Protein AF-A0A073CAF0-F1 (afdb_monomer_lite)

Structure (mmCIF, N/CA/C/O backbone):
data_AF-A0A073CAF0-F1
#
_entry.id   AF-A0A073CAF0-F1
#
loop_
_atom_site.group_PDB
_atom_site.id
_atom_site.type_symbol
_atom_site.label_atom_id
_atom_site.label_alt_id
_atom_site.label_comp_id
_atom_site.label_asym_id
_atom_site.label_entity_id
_atom_site.label_seq_id
_atom_site.pdbx_PDB_ins_code
_atom_site.Cartn_x
_atom_site.Cartn_y
_atom_site.Cartn_z
_atom_site.occupancy
_atom_site.B_iso_or_equiv
_atom_site.auth_seq_id
_atom_site.auth_comp_id
_atom_site.auth_asym_id
_atom_site.auth_atom_id
_atom_site.pdbx_PDB_model_num
ATOM 1 N N . MET A 1 1 ? -22.352 -5.559 13.936 1.00 42.66 1 MET A N 1
ATOM 2 C CA . MET A 1 1 ? -21.947 -5.159 12.571 1.00 42.66 1 MET A CA 1
ATOM 3 C C . MET A 1 1 ? -20.540 -4.598 12.678 1.00 42.66 1 MET A C 1
ATOM 5 O O . MET A 1 1 ? -20.391 -3.498 13.189 1.00 42.66 1 MET A O 1
ATOM 9 N N . ASN A 1 2 ? -19.508 -5.368 12.317 1.00 51.06 2 ASN A N 1
ATOM 10 C CA . ASN A 1 2 ? -18.141 -4.841 12.307 1.00 51.06 2 ASN A CA 1
ATOM 11 C C . ASN A 1 2 ? -18.008 -3.907 11.107 1.00 51.06 2 ASN A C 1
ATOM 13 O O . ASN A 1 2 ? -17.850 -4.361 9.975 1.00 51.06 2 ASN A O 1
ATOM 17 N N . SER A 1 3 ? -18.112 -2.604 11.353 1.00 56.25 3 SER A N 1
ATOM 18 C CA . SER A 1 3 ? -17.676 -1.592 10.399 1.00 56.25 3 SER A CA 1
ATOM 19 C C . SER A 1 3 ? -16.179 -1.786 10.198 1.00 56.25 3 SER A C 1
ATOM 21 O O . SER A 1 3 ? -15.385 -1.378 11.043 1.00 56.25 3 SER A O 1
ATOM 23 N N . LYS A 1 4 ? -15.790 -2.473 9.119 1.00 71.75 4 LYS A N 1
ATOM 24 C CA . LYS A 1 4 ? -14.381 -2.624 8.764 1.00 71.75 4 LYS A CA 1
ATOM 25 C C . LYS A 1 4 ? -13.811 -1.238 8.504 1.00 71.75 4 LYS A C 1
ATOM 27 O O . LYS A 1 4 ? -14.167 -0.585 7.521 1.00 71.75 4 LYS A O 1
ATOM 32 N N . LYS A 1 5 ? -12.977 -0.769 9.426 1.00 87.38 5 LYS A N 1
ATOM 33 C CA . LYS A 1 5 ? -12.286 0.507 9.296 1.00 87.38 5 LYS A CA 1
ATOM 34 C C . LYS A 1 5 ? -11.385 0.423 8.068 1.00 87.38 5 LYS A C 1
ATOM 36 O O . LYS A 1 5 ? -10.713 -0.583 7.868 1.00 87.38 5 LYS A O 1
ATOM 41 N N . LYS A 1 6 ? -11.437 1.436 7.206 1.00 89.38 6 LYS A N 1
ATOM 42 C CA . LYS A 1 6 ? -10.621 1.500 5.991 1.00 89.38 6 LYS A CA 1
ATOM 43 C C . LYS A 1 6 ? -9.418 2.399 6.240 1.00 89.38 6 LYS A C 1
ATOM 45 O O . LYS A 1 6 ? -9.559 3.465 6.835 1.00 89.38 6 LYS A O 1
ATOM 50 N N . VAL A 1 7 ? -8.258 1.981 5.756 1.00 90.25 7 VAL A N 1
ATOM 51 C CA . VAL A 1 7 ? -7.012 2.749 5.758 1.00 90.25 7 VAL A CA 1
ATOM 52 C C . VAL A 1 7 ? -6.597 2.978 4.311 1.00 90.25 7 VAL A C 1
ATOM 54 O O . VAL A 1 7 ? -6.773 2.105 3.464 1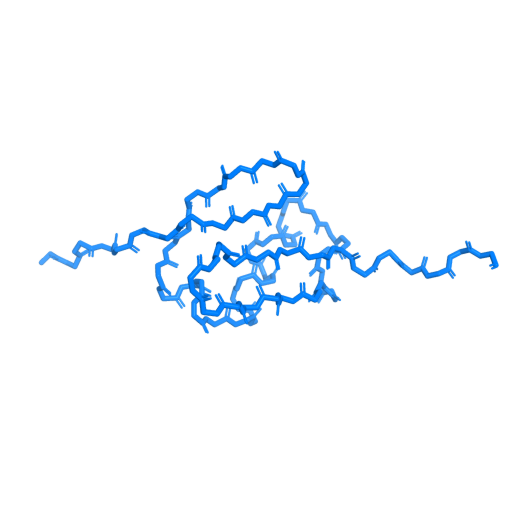.00 90.25 7 VAL A O 1
ATOM 57 N N . LEU A 1 8 ? -6.072 4.165 4.018 1.00 91.75 8 LEU A N 1
ATOM 58 C CA . LEU A 1 8 ? -5.520 4.474 2.705 1.00 91.75 8 LEU A CA 1
ATOM 59 C C . LEU A 1 8 ? -4.054 4.032 2.657 1.00 91.75 8 LEU A C 1
ATOM 61 O O . LEU A 1 8 ? -3.232 4.490 3.451 1.00 91.75 8 LEU A O 1
ATOM 65 N N . ILE A 1 9 ? -3.736 3.146 1.720 1.00 91.88 9 ILE A N 1
ATOM 66 C CA . ILE A 1 9 ? -2.360 2.810 1.344 1.00 91.88 9 ILE A CA 1
ATOM 67 C C . ILE A 1 9 ? -1.977 3.605 0.099 1.00 91.88 9 ILE A C 1
ATOM 69 O O . ILE A 1 9 ? -2.834 3.923 -0.723 1.00 91.88 9 ILE A O 1
ATOM 73 N N . PHE A 1 10 ? -0.696 3.904 -0.058 1.00 91.56 10 PHE A N 1
ATOM 74 C CA . PHE A 1 10 ? -0.137 4.487 -1.268 1.00 91.56 10 PHE A CA 1
ATOM 75 C C . PHE A 1 10 ? 0.637 3.418 -2.040 1.00 91.56 10 PHE A C 1
ATOM 77 O O . PHE A 1 10 ? 1.591 2.834 -1.521 1.00 91.56 10 PHE A O 1
ATOM 84 N N . PHE A 1 11 ? 0.221 3.154 -3.273 1.00 89.69 11 PHE A N 1
ATOM 85 C CA . PHE A 1 11 ? 0.804 2.141 -4.145 1.00 89.69 11 PHE A CA 1
ATOM 86 C C . PHE A 1 11 ? 0.750 2.626 -5.597 1.00 89.69 11 PHE A C 1
ATOM 88 O O . PHE A 1 11 ? -0.268 3.154 -6.026 1.00 89.69 11 PHE A O 1
ATOM 95 N N . GLU A 1 12 ? 1.850 2.488 -6.345 1.00 84.81 12 GLU A N 1
ATOM 96 C CA . GLU A 1 12 ? 1.933 2.871 -7.771 1.00 84.81 12 GLU A CA 1
ATOM 97 C C . GLU A 1 12 ? 1.461 4.306 -8.085 1.00 84.81 12 GLU A C 1
ATOM 99 O O . GLU A 1 12 ? 0.862 4.577 -9.123 1.00 84.81 12 GLU A O 1
ATOM 104 N N . GLY A 1 13 ? 1.715 5.253 -7.178 1.00 87.50 13 GLY A N 1
ATOM 105 C CA . GLY A 1 13 ? 1.291 6.644 -7.366 1.00 87.50 13 GLY A CA 1
ATOM 106 C C . GLY A 1 13 ? -0.183 6.911 -7.039 1.00 87.50 13 GLY A C 1
ATOM 107 O O . GLY A 1 13 ? -0.640 8.044 -7.187 1.00 87.50 13 GLY 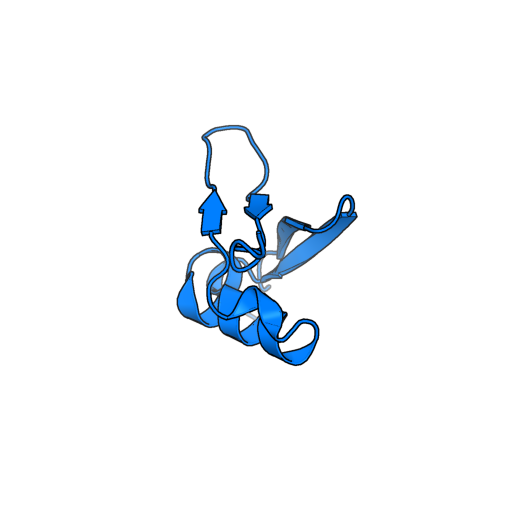A O 1
ATOM 108 N N . GLN A 1 14 ? -0.927 5.903 -6.581 1.00 90.00 14 GLN A N 1
ATOM 109 C CA . GLN A 1 14 ? -2.351 5.984 -6.266 1.00 90.00 14 GLN A CA 1
ATOM 110 C C . GLN A 1 14 ? -2.630 5.641 -4.800 1.00 90.00 14 GLN A C 1
ATOM 112 O O . GLN A 1 14 ? -1.873 4.926 -4.141 1.00 90.00 14 GLN A O 1
ATOM 117 N N . GLN A 1 15 ? -3.735 6.173 -4.273 1.00 92.38 15 GLN A N 1
ATOM 118 C CA . GLN A 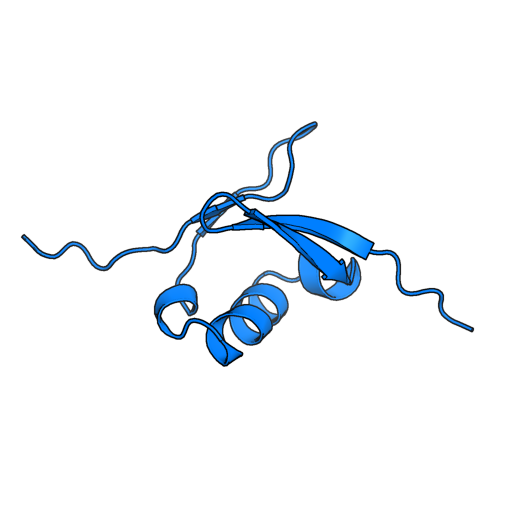1 15 ? -4.232 5.819 -2.946 1.00 92.38 15 GLN A CA 1
ATOM 119 C C . GLN A 1 15 ? -5.308 4.741 -3.066 1.00 92.38 15 GLN A C 1
ATOM 121 O O . GLN A 1 15 ? -6.281 4.921 -3.797 1.00 92.38 15 GLN A O 1
ATOM 126 N N . HIS A 1 16 ? -5.165 3.650 -2.316 1.00 90.19 16 HIS A N 1
ATOM 127 C CA . HIS A 1 16 ? -6.137 2.560 -2.295 1.00 90.19 16 HIS A CA 1
ATOM 128 C C . HIS A 1 16 ? -6.709 2.367 -0.886 1.00 90.19 16 HIS A C 1
ATOM 130 O O . HIS A 1 16 ? -5.944 2.278 0.075 1.00 90.19 16 HIS A O 1
ATOM 136 N N . PRO A 1 17 ? -8.041 2.279 -0.730 1.00 91.75 17 PRO A N 1
ATOM 137 C CA . PRO A 1 17 ? -8.654 1.930 0.542 1.00 91.75 17 PRO A CA 1
ATOM 138 C C . PRO A 1 17 ? -8.578 0.418 0.781 1.00 91.75 17 PRO A C 1
ATOM 140 O O . PRO A 1 17 ? -9.118 -0.378 0.013 1.00 91.75 17 PRO A O 1
ATOM 143 N N . VAL A 1 18 ? -7.972 0.020 1.893 1.00 91.00 18 VAL A N 1
ATOM 144 C CA . VAL A 1 18 ? -7.884 -1.371 2.363 1.00 91.00 18 VAL A CA 1
ATOM 145 C C . VAL A 1 18 ? -8.448 -1.491 3.771 1.00 91.00 18 VAL A C 1
ATOM 147 O O . VAL A 1 18 ? -8.538 -0.504 4.496 1.00 91.00 18 VAL A O 1
ATOM 150 N N . ASP A 1 19 ? -8.883 -2.689 4.152 1.00 92.19 19 ASP A N 1
ATOM 151 C CA . ASP A 1 19 ? -9.332 -2.941 5.525 1.00 92.19 19 ASP A CA 1
ATOM 152 C C . ASP A 1 19 ? -8.168 -2.727 6.498 1.00 92.19 19 ASP A C 1
ATOM 154 O O . ASP A 1 19 ? -7.058 -3.153 6.210 1.00 92.19 19 ASP A O 1
ATOM 158 N N . GLU A 1 20 ? -8.414 -2.095 7.645 1.00 89.31 20 GLU A N 1
ATOM 159 C CA . GLU A 1 20 ? -7.405 -1.844 8.684 1.00 89.31 20 GLU A CA 1
ATOM 160 C C . GLU A 1 20 ? -6.759 -3.147 9.162 1.00 89.31 20 GLU A C 1
ATOM 162 O O . GLU A 1 20 ? -5.547 -3.188 9.345 1.00 89.31 20 GLU A O 1
ATOM 167 N N . ASP A 1 21 ? -7.541 -4.221 9.284 1.00 90.31 21 ASP A N 1
ATOM 168 C CA . ASP A 1 21 ? -7.038 -5.548 9.652 1.00 90.31 21 ASP A CA 1
ATOM 169 C C . ASP A 1 21 ? -6.024 -6.067 8.619 1.00 90.31 21 ASP A C 1
ATOM 171 O O . ASP A 1 21 ? -4.950 -6.539 8.980 1.00 90.31 21 ASP A O 1
ATOM 175 N N . ILE A 1 22 ? -6.328 -5.896 7.325 1.00 90.75 22 ILE A N 1
ATOM 176 C CA . ILE A 1 22 ? -5.438 -6.283 6.221 1.00 90.75 22 ILE A CA 1
ATOM 177 C C . ILE A 1 22 ? -4.235 -5.340 6.157 1.00 90.75 22 ILE A C 1
ATOM 179 O O . ILE A 1 22 ? -3.113 -5.783 5.984 1.00 90.75 22 ILE A O 1
ATOM 183 N N . ALA A 1 23 ? -4.445 -4.035 6.315 1.00 89.25 23 ALA A N 1
ATOM 184 C CA . ALA A 1 23 ? -3.382 -3.038 6.288 1.00 89.25 23 ALA A CA 1
ATOM 185 C C . ALA A 1 23 ? -2.409 -3.195 7.461 1.00 89.25 23 ALA A C 1
ATOM 187 O O . ALA A 1 23 ? -1.266 -2.757 7.357 1.00 89.25 23 ALA A O 1
ATOM 188 N N . ASN A 1 24 ? -2.856 -3.788 8.572 1.00 88.31 24 ASN A N 1
ATOM 189 C CA . ASN A 1 24 ? -2.025 -4.087 9.727 1.00 88.31 24 ASN A CA 1
ATOM 190 C C . ASN A 1 24 ? -1.237 -5.388 9.597 1.00 88.31 24 ASN A C 1
ATOM 192 O O . ASN A 1 24 ? -0.164 -5.468 10.192 1.00 88.31 24 ASN A O 1
ATOM 196 N N . ASP A 1 25 ? -1.678 -6.322 8.764 1.00 90.94 25 ASP A N 1
ATOM 197 C CA . ASP A 1 25 ? -0.976 -7.571 8.492 1.00 90.94 25 ASP A CA 1
ATOM 198 C C . ASP A 1 25 ? -0.234 -7.509 7.148 1.00 90.94 25 ASP A C 1
ATOM 200 O O . ASP A 1 25 ? -0.822 -7.531 6.068 1.00 90.94 25 ASP A O 1
ATOM 204 N N . ASP A 1 26 ? 1.096 -7.464 7.210 1.00 88.94 26 ASP A N 1
ATOM 205 C CA . ASP A 1 26 ? 1.940 -7.394 6.018 1.00 88.94 26 ASP A CA 1
ATOM 206 C C . ASP A 1 26 ? 1.752 -8.590 5.065 1.00 88.94 26 ASP A C 1
ATOM 208 O O . ASP A 1 26 ? 1.895 -8.433 3.8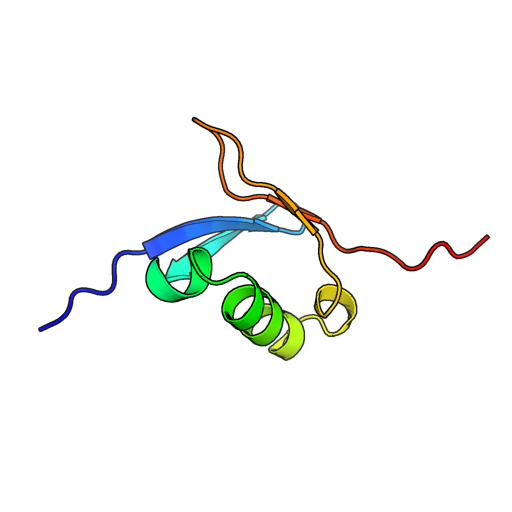51 1.00 88.94 26 ASP A O 1
ATOM 212 N N . GLN A 1 27 ? 1.454 -9.787 5.579 1.00 89.75 27 GLN A N 1
ATOM 213 C CA . GLN A 1 27 ? 1.240 -10.980 4.754 1.00 89.75 27 GLN A CA 1
ATOM 214 C C . GLN A 1 27 ? -0.096 -10.901 4.021 1.00 89.75 27 GLN A C 1
ATOM 216 O O . GLN A 1 27 ? -0.144 -11.127 2.810 1.00 89.75 27 GLN A O 1
ATOM 221 N N . GLU A 1 28 ? -1.166 -10.531 4.721 1.00 91.38 28 GLU A N 1
ATOM 222 C CA . GLU A 1 28 ? -2.485 -10.348 4.107 1.00 91.38 28 GLU A CA 1
ATOM 223 C C . GLU A 1 28 ? -2.483 -9.179 3.116 1.00 91.38 28 GLU A C 1
ATOM 225 O O . GLU A 1 28 ? -3.036 -9.302 2.022 1.00 91.38 28 GLU A O 1
ATOM 230 N N . LEU A 1 29 ? -1.792 -8.076 3.426 1.00 90.12 29 LEU A N 1
ATOM 231 C CA . LEU A 1 29 ? -1.649 -6.947 2.509 1.00 90.12 29 LEU A CA 1
ATOM 232 C C . LEU A 1 29 ? -0.912 -7.350 1.228 1.00 90.12 29 LEU A C 1
ATOM 234 O O . LEU A 1 29 ? -1.372 -7.034 0.128 1.00 90.12 29 LEU A O 1
ATOM 238 N N . ARG A 1 30 ? 0.195 -8.097 1.345 1.00 90.31 30 ARG A N 1
ATOM 239 C CA . ARG A 1 30 ? 0.910 -8.647 0.181 1.00 90.31 30 ARG A CA 1
ATOM 240 C C . ARG A 1 30 ? 0.023 -9.589 -0.614 1.00 90.31 30 ARG A C 1
ATOM 242 O O . ARG A 1 30 ? -0.054 -9.439 -1.823 1.00 90.31 30 ARG A O 1
ATOM 249 N N . LYS A 1 31 ? -0.674 -10.516 0.043 1.00 91.12 31 LYS A N 1
ATOM 250 C CA . LYS A 1 31 ? -1.565 -11.493 -0.600 1.00 91.12 31 LYS A CA 1
ATOM 251 C C . LYS A 1 31 ? -2.727 -10.831 -1.347 1.00 91.12 31 LYS A C 1
ATOM 253 O O . LYS A 1 31 ? -3.086 -11.238 -2.454 1.00 91.12 31 LYS A O 1
ATOM 258 N N . LEU A 1 32 ? -3.304 -9.783 -0.763 1.00 90.19 32 LEU A N 1
ATOM 259 C CA . LEU A 1 32 ? -4.325 -8.977 -1.42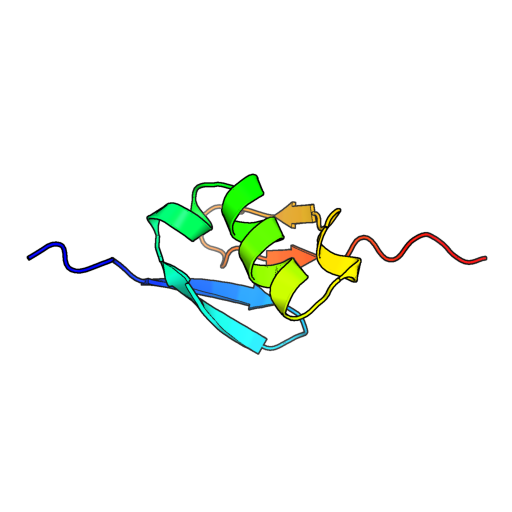1 1.00 90.19 32 LEU A CA 1
ATOM 260 C C . LEU A 1 32 ? -3.758 -8.332 -2.688 1.00 90.19 32 LEU A C 1
ATOM 262 O O . LEU A 1 32 ? -4.380 -8.392 -3.746 1.00 90.19 32 LEU A O 1
ATOM 266 N N . LEU A 1 33 ? -2.566 -7.746 -2.597 1.00 88.81 33 LEU A N 1
ATOM 267 C CA . LEU A 1 33 ? -1.937 -7.065 -3.723 1.00 88.81 33 LEU A CA 1
ATOM 268 C C . LEU A 1 33 ? -1.449 -8.033 -4.792 1.00 88.81 33 LEU A C 1
ATOM 270 O O . LEU A 1 33 ? -1.611 -7.717 -5.962 1.00 88.81 33 LEU A O 1
ATOM 274 N N . THR A 1 34 ? -0.934 -9.212 -4.438 1.00 89.56 34 THR A N 1
ATOM 275 C CA . THR A 1 34 ? -0.480 -10.230 -5.401 1.00 89.56 34 THR A CA 1
ATOM 276 C C . THR A 1 34 ? -1.592 -10.789 -6.263 1.00 89.56 34 THR A C 1
ATOM 278 O O . THR A 1 34 ? -1.324 -11.218 -7.381 1.00 89.56 34 THR A O 1
ATOM 281 N N . THR A 1 35 ? -2.836 -10.730 -5.784 1.00 89.56 35 THR A N 1
ATOM 282 C CA . THR A 1 35 ? -4.018 -11.098 -6.575 1.00 89.56 35 THR A CA 1
ATOM 283 C C . THR A 1 35 ? -4.148 -10.228 -7.832 1.00 89.56 35 THR A C 1
ATOM 285 O O . THR A 1 35 ? -4.613 -10.705 -8.863 1.00 89.56 35 THR A O 1
ATOM 288 N N . TYR A 1 36 ? -3.704 -8.969 -7.762 1.00 87.00 36 TYR A N 1
ATOM 289 C CA . TYR A 1 36 ? -3.757 -8.011 -8.872 1.00 87.00 36 TYR A CA 1
ATOM 290 C C . TYR A 1 36 ? -2.374 -7.729 -9.484 1.00 87.00 36 TYR A C 1
ATOM 292 O O . TYR A 1 36 ? -2.261 -7.470 -10.678 1.00 87.00 36 TYR A O 1
ATOM 300 N N . TYR A 1 37 ? -1.322 -7.794 -8.669 1.00 86.38 37 TYR A N 1
ATOM 301 C CA . TYR A 1 37 ? 0.052 -7.412 -8.981 1.00 86.38 37 TYR A CA 1
ATOM 302 C C . TYR A 1 37 ? 1.019 -8.484 -8.454 1.00 86.38 37 TYR A C 1
ATOM 304 O O . TYR A 1 37 ? 1.504 -8.367 -7.327 1.00 86.38 37 TYR A O 1
ATOM 312 N N . PRO A 1 38 ? 1.334 -9.528 -9.239 1.00 85.56 38 PRO A N 1
ATOM 313 C CA . PRO A 1 38 ? 2.152 -10.661 -8.789 1.00 85.56 38 PRO A CA 1
ATOM 314 C C . PRO A 1 38 ? 3.513 -10.258 -8.198 1.00 85.56 38 PRO A C 1
ATOM 316 O O . PRO A 1 38 ? 3.984 -10.865 -7.236 1.00 85.56 38 PRO A O 1
ATOM 319 N N . ASP A 1 39 ? 4.104 -9.176 -8.709 1.00 81.81 39 ASP A N 1
ATOM 320 C CA . ASP A 1 39 ? 5.391 -8.629 -8.258 1.00 81.81 39 ASP A CA 1
ATOM 321 C C . ASP A 1 39 ? 5.357 -8.087 -6.815 1.00 81.81 39 ASP A C 1
ATOM 323 O O . ASP A 1 39 ? 6.398 -7.856 -6.197 1.00 81.81 39 ASP A O 1
ATOM 327 N N . CYS A 1 40 ? 4.166 -7.911 -6.236 1.00 86.38 40 CYS A N 1
ATOM 328 C CA . CYS A 1 40 ? 3.988 -7.470 -4.855 1.00 86.38 40 CYS A CA 1
ATOM 329 C C . CYS A 1 40 ? 4.214 -8.572 -3.814 1.00 86.38 40 CYS A C 1
ATOM 331 O O . CYS A 1 40 ? 4.183 -8.280 -2.618 1.00 86.38 40 CYS A O 1
ATOM 333 N N . ALA A 1 41 ? 4.480 -9.817 -4.228 1.00 85.38 41 ALA A N 1
ATOM 334 C CA . ALA A 1 41 ? 4.701 -10.939 -3.309 1.00 85.38 41 ALA A CA 1
ATOM 335 C C . ALA A 1 41 ? 5.852 -10.677 -2.333 1.00 85.38 41 ALA A C 1
ATOM 337 O O . ALA A 1 41 ? 5.815 -11.122 -1.191 1.00 85.38 41 ALA A O 1
ATOM 338 N N . ASN A 1 42 ? 6.836 -9.895 -2.778 1.00 85.62 42 ASN A N 1
ATOM 339 C CA . ASN A 1 42 ? 7.992 -9.486 -1.991 1.00 85.62 42 ASN A CA 1
ATOM 340 C C . ASN A 1 42 ? 8.050 -7.963 -1.804 1.00 85.62 42 ASN A C 1
ATOM 342 O O . ASN A 1 42 ? 9.137 -7.413 -1.640 1.00 85.62 42 ASN A O 1
ATOM 346 N N . ALA A 1 43 ? 6.910 -7.265 -1.879 1.00 87.44 43 ALA A N 1
ATOM 347 C CA . ALA A 1 43 ? 6.875 -5.819 -1.691 1.00 87.44 43 ALA A CA 1
ATOM 348 C C . ALA A 1 43 ? 7.306 -5.419 -0.272 1.00 87.44 43 ALA A C 1
ATOM 350 O O . ALA A 1 43 ? 6.950 -6.065 0.727 1.00 87.44 43 ALA A O 1
ATOM 351 N N . ASP A 1 44 ? 8.037 -4.311 -0.205 1.00 89.06 44 ASP A N 1
ATOM 352 C CA . ASP A 1 44 ? 8.416 -3.652 1.033 1.00 89.06 44 ASP A CA 1
ATOM 353 C C . ASP A 1 44 ? 7.272 -2.724 1.466 1.00 89.06 44 ASP A C 1
ATOM 355 O O . ASP A 1 44 ? 6.822 -1.853 0.717 1.00 89.06 44 ASP A O 1
ATOM 359 N N . ILE A 1 45 ? 6.780 -2.939 2.686 1.00 90.44 45 ILE A N 1
ATOM 360 C CA . ILE A 1 45 ? 5.697 -2.155 3.282 1.00 90.44 45 ILE A CA 1
ATOM 361 C C . ILE A 1 45 ? 6.337 -1.148 4.232 1.00 90.44 45 ILE A C 1
ATOM 363 O O . ILE A 1 45 ? 6.900 -1.500 5.266 1.00 90.44 45 ILE A O 1
ATOM 367 N N . ILE A 1 46 ? 6.271 0.127 3.864 1.00 90.06 46 ILE A N 1
ATOM 368 C CA . ILE A 1 46 ? 6.897 1.223 4.596 1.00 90.06 46 ILE A CA 1
ATOM 369 C C . ILE A 1 46 ? 5.820 1.930 5.410 1.00 90.06 46 ILE A C 1
ATOM 371 O O . ILE A 1 46 ? 4.903 2.549 4.865 1.00 90.06 46 ILE A O 1
ATOM 375 N N . ARG A 1 47 ? 5.961 1.875 6.736 1.00 89.69 47 ARG A N 1
ATOM 376 C CA . ARG A 1 47 ? 5.065 2.535 7.688 1.00 89.69 47 ARG A CA 1
ATOM 377 C C . ARG A 1 47 ? 5.839 3.620 8.420 1.00 89.69 47 ARG A C 1
ATOM 379 O O . ARG A 1 47 ? 6.801 3.328 9.125 1.00 89.69 47 ARG A O 1
ATOM 386 N N . LYS A 1 48 ? 5.440 4.877 8.235 1.00 86.25 48 LYS A N 1
ATOM 387 C CA . LYS A 1 48 ? 6.047 6.030 8.909 1.00 86.25 48 LYS A CA 1
ATOM 388 C C . LYS A 1 48 ? 4.977 6.773 9.710 1.00 86.25 48 LYS A C 1
ATOM 390 O O . LYS A 1 48 ? 3.872 6.957 9.200 1.00 86.25 48 LYS A O 1
ATOM 395 N N . PRO A 1 49 ? 5.275 7.206 10.947 1.00 83.62 49 PRO A N 1
ATOM 396 C CA . PRO A 1 49 ? 4.320 7.957 11.752 1.00 83.62 49 PRO A CA 1
ATOM 397 C C . PRO A 1 49 ? 3.931 9.254 11.031 1.00 83.62 49 PRO A C 1
ATOM 399 O O . PRO A 1 49 ? 4.794 10.005 10.583 1.00 83.62 49 PRO A O 1
ATOM 402 N N . GLY A 1 50 ? 2.626 9.489 10.883 1.00 84.12 50 GLY A N 1
ATOM 403 C CA . GLY A 1 50 ? 2.089 10.650 10.166 1.00 84.12 50 GLY A CA 1
ATOM 404 C C . GLY A 1 50 ? 2.121 10.555 8.633 1.00 84.12 50 GLY A C 1
ATOM 405 O O . GLY A 1 50 ? 1.779 11.533 7.975 1.00 84.12 50 GLY A O 1
ATOM 406 N N . GLN A 1 51 ? 2.503 9.411 8.050 1.00 84.81 51 GLN A N 1
ATOM 407 C CA . GLN A 1 51 ? 2.438 9.171 6.603 1.00 84.81 51 GLN A CA 1
ATOM 408 C C . GLN A 1 51 ? 1.534 7.984 6.262 1.00 84.81 51 GLN A C 1
ATOM 410 O O . GLN A 1 51 ? 1.308 7.093 7.082 1.00 84.81 51 GLN A O 1
ATOM 415 N N . LEU A 1 52 ? 1.034 7.970 5.024 1.00 86.38 52 LEU A N 1
ATOM 416 C CA . LEU A 1 52 ? 0.317 6.820 4.480 1.00 86.38 52 LEU A CA 1
ATOM 417 C C . LEU A 1 52 ? 1.259 5.619 4.364 1.00 86.38 52 LEU A C 1
ATOM 419 O O . LEU A 1 52 ? 2.441 5.762 4.037 1.00 86.38 52 LEU A O 1
ATOM 423 N N . ILE A 1 53 ? 0.708 4.429 4.598 1.00 90.69 53 ILE A N 1
ATOM 424 C CA . ILE A 1 53 ? 1.420 3.169 4.387 1.00 90.69 53 ILE A CA 1
ATOM 425 C C . ILE A 1 53 ? 1.802 3.108 2.912 1.00 90.69 53 ILE A C 1
ATOM 4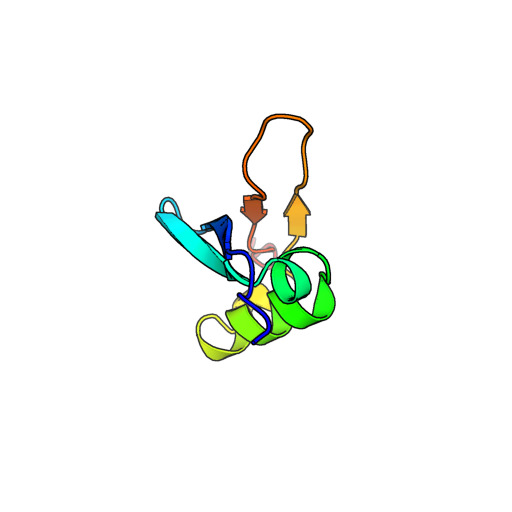27 O O . ILE A 1 53 ? 0.931 3.103 2.045 1.00 90.69 53 ILE A O 1
ATOM 431 N N . THR A 1 54 ? 3.098 3.100 2.631 1.00 91.06 54 THR A N 1
ATOM 432 C CA . THR A 1 54 ? 3.618 3.105 1.266 1.00 91.06 54 THR A CA 1
ATOM 433 C C . THR A 1 54 ? 4.072 1.709 0.903 1.00 91.06 54 THR A C 1
ATOM 435 O O . THR A 1 54 ? 4.817 1.083 1.655 1.00 91.06 54 THR A O 1
ATOM 438 N N . ILE A 1 55 ? 3.641 1.230 -0.255 1.00 90.00 55 ILE A N 1
ATOM 439 C CA . ILE A 1 55 ? 3.993 -0.097 -0.739 1.00 90.00 55 ILE A CA 1
ATOM 440 C C . ILE A 1 55 ? 4.947 0.063 -1.909 1.00 90.00 55 ILE A C 1
ATOM 442 O O . ILE A 1 55 ? 4.589 0.597 -2.958 1.00 90.00 55 ILE A O 1
ATOM 446 N N . ALA A 1 56 ? 6.177 -0.394 -1.708 1.00 87.44 56 ALA A N 1
ATOM 447 C CA . ALA A 1 56 ? 7.220 -0.376 -2.714 1.00 87.44 56 ALA A CA 1
ATOM 448 C C . ALA A 1 56 ? 7.377 -1.785 -3.286 1.00 87.44 56 ALA A C 1
ATOM 450 O O . ALA A 1 56 ? 7.757 -2.718 -2.576 1.00 87.44 56 ALA A O 1
ATOM 451 N N . LYS A 1 57 ? 7.100 -1.953 -4.585 1.00 84.12 57 LYS A N 1
ATOM 452 C CA . LYS A 1 57 ? 7.460 -3.192 -5.278 1.00 84.12 57 LYS A CA 1
ATOM 453 C C . LYS A 1 57 ? 8.965 -3.369 -5.176 1.00 84.12 57 LYS A C 1
ATOM 455 O O . LYS A 1 57 ? 9.731 -2.499 -5.596 1.00 84.12 57 LYS A O 1
ATOM 460 N N . ARG A 1 58 ? 9.389 -4.523 -4.671 1.00 76.44 58 ARG A N 1
ATOM 461 C CA . ARG A 1 58 ? 10.772 -4.954 -4.802 1.00 76.44 58 ARG A CA 1
ATOM 462 C C . ARG A 1 58 ? 10.931 -5.441 -6.233 1.00 76.44 58 ARG A C 1
ATOM 464 O O . ARG A 1 58 ? 10.842 -6.633 -6.505 1.00 76.44 58 ARG A O 1
ATOM 471 N N . ASN A 1 59 ? 11.079 -4.494 -7.162 1.00 61.25 59 ASN A N 1
ATOM 472 C CA . ASN A 1 59 ? 11.509 -4.818 -8.513 1.00 61.25 59 ASN A CA 1
ATOM 473 C C . ASN A 1 59 ? 12.803 -5.606 -8.344 1.00 61.25 59 ASN A C 1
ATOM 475 O O . ASN A 1 59 ? 13.783 -5.069 -7.825 1.00 61.25 59 ASN A O 1
ATOM 479 N N . GLY A 1 60 ? 12.773 -6.895 -8.696 1.00 51.12 60 GLY A N 1
ATOM 480 C CA . GLY A 1 60 ? 13.984 -7.694 -8.766 1.00 51.12 60 GLY A CA 1
ATOM 481 C C . GLY A 1 60 ? 14.985 -6.881 -9.566 1.00 51.12 60 GLY A C 1
ATOM 482 O O . GLY A 1 60 ? 14.675 -6.469 -10.684 1.00 51.12 60 GLY A O 1
ATOM 483 N N . SER A 1 61 ? 16.116 -6.555 -8.950 1.00 43.62 61 SER A N 1
ATOM 484 C CA . SER A 1 61 ? 17.214 -5.848 -9.588 1.00 43.62 61 SER A CA 1
ATOM 485 C C . SER A 1 61 ? 17.567 -6.594 -10.873 1.00 43.62 61 SER A C 1
ATOM 487 O O . SER A 1 61 ? 18.219 -7.635 -10.836 1.00 43.62 61 SER A O 1
ATOM 489 N N . LYS A 1 62 ? 17.052 -6.110 -12.006 1.00 43.69 62 LYS A N 1
ATOM 490 C CA . LYS A 1 62 ? 17.538 -6.460 -13.333 1.00 43.69 62 LYS A CA 1
ATOM 491 C C . LYS A 1 62 ? 18.599 -5.430 -13.686 1.00 43.69 62 LYS A C 1
ATOM 493 O O . LYS A 1 62 ? 18.253 -4.264 -13.867 1.00 43.69 62 LYS A O 1
ATOM 498 N N . GLY A 1 63 ? 19.835 -5.896 -13.832 1.00 38.09 63 GLY A N 1
ATOM 499 C CA . GLY A 1 63 ? 20.951 -5.135 -14.391 1.00 38.09 63 GLY A CA 1
ATOM 500 C C . GLY A 1 63 ? 22.117 -5.065 -13.439 1.00 38.09 63 GLY A C 1
ATOM 501 O O . GLY A 1 63 ? 22.117 -4.122 -12.624 1.00 38.09 63 GLY A O 1
#

Organism: Planktothrix agardhii (strain NIVA-CYA 126/8) (NCBI:txid388467)

Radius of gyration: 12.18 Å; chains: 1; bounding box: 43×22×27 Å

Foldseek 3Di:
DPPQDWAWAAEPNDTDTDGPVCLVDLCSVLVVVCVPPVQSVVWDFDDDVPDHTYTHRPPPDDD

pLDDT: mean 83.17, std 13.93, range [38.09, 92.38]

Secondary structure (DSSP, 8-state):
-----EEEEEETTEEEEEEHHHHH-HHHHHHHHHTT-GGGGG-EEE--TTSPEEEE-------

Sequence (63 aa):
MNSKKKVLIFFEGQQHPVDEDIANDDQELRKLLTTYYPDCANADIIRKPGQLITIAKRNGSKG